Protein AF-A0A852DMA4-F1 (afdb_monomer)

Mean predicted aligned error: 16.5 Å

Solvent-accessible surface area (backbone atoms only — not comparable to full-atom values): 5925 Å² total; per-residue (Å²): 137,85,84,86,87,82,81,79,81,85,74,78,97,72,88,81,75,77,81,83,88,76,82,85,86,77,84,80,73,71,95,81,75,83,72,70,60,58,50,51,52,51,38,51,52,42,52,56,55,35,60,66,26,48,64,48,29,77,73,65,35,64,68,33,41,51,50,35,54,51,37,55,57,49,41,56,51,36,51,54,50,44,50,56,49,51,58,50,61,75,74,108

Radius of gyration: 28.07 Å; Cα contacts (8 Å, |Δi|>4): 37; chains: 1; bounding box: 97×36×37 Å

Structure (mmCIF, N/CA/C/O backbone):
data_AF-A0A852DMA4-F1
#
_entry.id   AF-A0A852DMA4-F1
#
loop_
_atom_site.group_PDB
_atom_site.id
_atom_site.type_symbol
_atom_site.label_atom_id
_atom_site.label_alt_id
_atom_site.label_comp_id
_atom_site.label_asym_id
_atom_site.label_entity_id
_atom_site.label_seq_id
_atom_site.pdbx_PDB_ins_code
_atom_site.Cartn_x
_atom_site.Cartn_y
_atom_site.Cartn_z
_atom_site.occupancy
_atom_site.B_iso_or_equiv
_atom_site.auth_seq_id
_atom_site.auth_comp_id
_atom_site.auth_asym_id
_atom_site.auth_atom_id
_atom_site.pdbx_PDB_model_num
ATOM 1 N N . GLY A 1 1 ? 85.636 -10.149 -3.477 1.00 40.62 1 GLY A N 1
ATOM 2 C CA . GLY A 1 1 ? 84.394 -9.644 -2.864 1.00 40.62 1 GLY A CA 1
ATOM 3 C C . GLY A 1 1 ? 83.304 -10.645 -3.158 1.0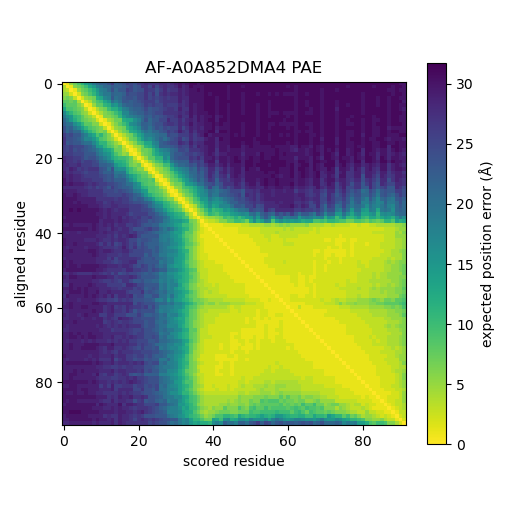0 40.62 1 GLY A C 1
ATOM 4 O O . GLY A 1 1 ? 83.086 -10.925 -4.327 1.00 40.62 1 GLY A O 1
ATOM 5 N N . SER A 1 2 ? 82.754 -11.269 -2.120 1.00 44.19 2 SER A N 1
ATOM 6 C CA . SER A 1 2 ? 81.991 -12.523 -2.185 1.00 44.19 2 SER A CA 1
ATOM 7 C C . SER A 1 2 ? 80.489 -12.317 -2.450 1.00 44.19 2 SER A C 1
ATOM 9 O O . SER A 1 2 ? 79.921 -11.295 -2.079 1.00 44.19 2 SER A O 1
ATOM 11 N N . VAL A 1 3 ? 79.901 -13.313 -3.117 1.00 53.91 3 VAL A N 1
ATOM 12 C CA . VAL A 1 3 ? 78.544 -13.449 -3.695 1.00 53.91 3 VAL A CA 1
ATOM 13 C C . VAL A 1 3 ? 77.412 -13.638 -2.642 1.00 53.91 3 VAL A C 1
ATOM 15 O O . VAL A 1 3 ? 77.720 -13.781 -1.459 1.00 53.91 3 VAL A O 1
ATOM 18 N N . PRO A 1 4 ? 76.111 -13.579 -3.026 1.00 47.84 4 PRO A N 1
ATOM 19 C CA . PRO A 1 4 ? 75.022 -12.996 -2.235 1.00 47.84 4 PRO A CA 1
ATOM 20 C C . PRO A 1 4 ? 74.291 -13.984 -1.310 1.00 47.84 4 PRO A C 1
ATOM 22 O O . PRO A 1 4 ? 74.167 -15.172 -1.598 1.00 47.84 4 PRO A O 1
ATOM 25 N N . GLY A 1 5 ? 73.761 -13.461 -0.201 1.00 44.62 5 GLY A N 1
ATOM 26 C CA . GLY A 1 5 ? 72.992 -14.212 0.791 1.00 44.62 5 GLY A CA 1
ATOM 27 C C . GLY A 1 5 ? 71.544 -14.459 0.363 1.00 44.62 5 GLY A C 1
ATOM 28 O O . GLY A 1 5 ? 70.760 -13.523 0.224 1.00 44.62 5 GLY A O 1
ATOM 29 N N . ALA A 1 6 ? 71.186 -15.732 0.199 1.00 43.62 6 ALA A N 1
ATOM 30 C CA . ALA A 1 6 ? 69.805 -16.187 0.121 1.00 43.62 6 ALA A CA 1
ATOM 31 C C . ALA A 1 6 ? 69.176 -16.147 1.524 1.00 43.62 6 ALA A C 1
ATOM 33 O O . ALA A 1 6 ? 69.625 -16.834 2.442 1.00 43.62 6 ALA A O 1
ATOM 34 N N . ALA A 1 7 ? 68.149 -15.316 1.693 1.00 44.53 7 ALA A N 1
ATOM 35 C CA . ALA A 1 7 ? 67.385 -15.198 2.926 1.00 44.53 7 ALA A CA 1
ATOM 36 C C . ALA A 1 7 ? 66.495 -16.436 3.129 1.00 44.53 7 ALA A C 1
ATOM 38 O O . ALA A 1 7 ? 65.615 -16.720 2.316 1.00 44.53 7 ALA A O 1
ATOM 39 N N . ALA A 1 8 ? 66.701 -17.160 4.229 1.00 57.38 8 ALA A N 1
ATOM 40 C CA . ALA A 1 8 ? 65.741 -18.144 4.714 1.00 57.38 8 ALA A CA 1
ATOM 41 C C . ALA A 1 8 ? 64.518 -17.409 5.301 1.00 57.38 8 ALA A C 1
ATOM 43 O O . ALA A 1 8 ? 64.699 -16.518 6.137 1.00 57.38 8 ALA A O 1
ATOM 44 N N . PRO A 1 9 ? 63.275 -17.742 4.908 1.00 51.19 9 PRO A N 1
ATOM 45 C CA . PRO A 1 9 ? 62.100 -17.107 5.484 1.00 51.19 9 PRO A CA 1
ATOM 46 C C . PRO A 1 9 ? 61.834 -17.653 6.893 1.00 51.19 9 PRO A C 1
ATOM 48 O O . PRO A 1 9 ? 61.562 -18.840 7.083 1.00 51.19 9 PRO A O 1
ATOM 51 N N . PHE A 1 10 ? 61.873 -16.760 7.883 1.00 51.94 10 PHE A N 1
ATOM 52 C CA . PHE A 1 10 ? 61.292 -16.980 9.206 1.00 51.94 10 PHE A CA 1
ATOM 53 C C . PHE A 1 10 ? 59.786 -17.231 9.028 1.00 51.94 10 PHE A C 1
ATOM 55 O O . PHE A 1 10 ? 59.047 -16.338 8.615 1.00 51.94 10 PHE A O 1
ATOM 62 N N . ARG A 1 11 ? 59.325 -18.458 9.287 1.00 62.00 11 ARG A N 1
ATOM 63 C CA . ARG A 1 11 ? 57.899 -18.816 9.235 1.00 62.00 11 ARG A CA 1
ATOM 64 C C . ARG A 1 11 ? 57.252 -18.457 10.581 1.00 62.00 11 ARG A C 1
ATOM 66 O O . ARG A 1 11 ? 57.701 -18.986 11.597 1.00 62.00 11 ARG A O 1
ATOM 73 N N . PRO A 1 12 ? 56.216 -17.601 10.629 1.00 55.53 12 PRO A N 1
ATOM 74 C CA . PRO A 1 12 ? 55.479 -17.343 11.861 1.00 55.53 12 PRO A CA 1
ATOM 75 C C . PRO A 1 12 ? 54.739 -18.602 12.332 1.00 55.53 12 PRO A C 1
ATOM 77 O O . PRO A 1 12 ? 54.060 -19.269 11.550 1.00 55.53 12 PRO A O 1
ATOM 80 N N . LEU A 1 13 ? 54.858 -18.903 13.625 1.00 59.69 13 LEU A N 1
ATOM 81 C CA . LEU A 1 13 ? 54.198 -19.988 14.358 1.00 59.69 13 LEU A CA 1
ATOM 82 C C . LEU A 1 13 ? 52.691 -19.699 14.555 1.00 59.69 13 LEU A C 1
ATOM 84 O O . LEU A 1 13 ? 52.221 -19.570 15.677 1.00 59.69 13 LEU A O 1
ATOM 88 N N . PHE A 1 14 ? 51.934 -19.531 13.468 1.00 50.81 14 PHE A N 1
ATOM 89 C CA . PHE A 1 14 ? 50.474 -19.330 13.513 1.00 50.81 14 PHE A CA 1
ATOM 90 C C . PHE A 1 14 ? 49.708 -20.337 12.630 1.00 50.81 14 PHE A C 1
ATOM 92 O O . PHE A 1 14 ? 48.565 -20.118 12.250 1.00 50.81 14 PHE A O 1
ATOM 99 N N . ASN A 1 15 ? 50.328 -21.468 12.285 1.00 56.91 15 ASN A N 1
ATOM 100 C CA . ASN A 1 15 ? 49.719 -22.495 11.433 1.00 56.91 15 ASN A CA 1
ATOM 101 C C . ASN A 1 15 ? 49.086 -23.650 12.239 1.00 56.91 15 ASN A C 1
ATOM 103 O O . ASN A 1 15 ? 49.381 -24.806 11.960 1.00 56.91 15 ASN A O 1
ATOM 107 N N . ASP A 1 16 ? 48.220 -23.365 13.215 1.00 59.94 16 ASP A N 1
ATOM 108 C CA . ASP A 1 16 ? 47.482 -24.425 13.939 1.00 59.94 16 ASP A CA 1
ATOM 109 C C . ASP A 1 16 ? 45.963 -24.202 14.015 1.00 59.94 16 ASP A C 1
ATOM 111 O O . ASP A 1 16 ? 45.285 -24.715 14.892 1.00 59.94 16 ASP A O 1
ATOM 115 N N . PHE A 1 17 ? 45.379 -23.465 13.072 1.00 52.12 17 PHE A N 1
ATOM 116 C CA . PHE A 1 17 ? 43.923 -23.490 12.897 1.00 52.12 17 PHE A CA 1
ATOM 117 C C . PHE A 1 17 ? 43.583 -23.819 11.448 1.00 52.12 17 PHE A C 1
ATOM 119 O O . PHE A 1 17 ? 43.299 -22.956 10.619 1.00 52.12 17 PHE A O 1
ATOM 126 N N . GLY A 1 18 ? 43.683 -25.113 11.140 1.00 55.56 18 GLY A N 1
ATOM 127 C CA . GLY A 1 18 ? 43.103 -25.679 9.930 1.00 55.56 18 GLY A CA 1
ATOM 128 C C . GLY A 1 18 ? 41.578 -25.475 9.911 1.00 55.56 18 GLY A C 1
ATOM 129 O O . GLY A 1 18 ? 40.945 -25.430 10.968 1.00 55.56 18 GLY A O 1
ATOM 130 N N . PRO A 1 19 ? 40.971 -25.329 8.725 1.00 56.81 19 PRO A N 1
ATOM 131 C CA . PRO A 1 19 ? 39.551 -25.024 8.597 1.00 56.81 19 PRO A CA 1
ATOM 132 C C . PRO A 1 19 ? 38.689 -26.216 9.053 1.00 56.81 19 PRO A C 1
ATOM 134 O O . PRO A 1 19 ? 38.879 -27.324 8.537 1.00 56.81 19 PRO A O 1
ATOM 137 N N . PRO A 1 20 ? 37.710 -26.035 9.963 1.00 56.72 20 PRO A N 1
ATOM 138 C CA . PRO A 1 20 ? 36.750 -27.086 10.249 1.00 56.72 20 PRO A CA 1
ATOM 139 C C . PRO A 1 20 ? 35.829 -27.221 9.034 1.00 56.72 20 PRO A C 1
ATOM 141 O O . PRO A 1 20 ? 35.015 -26.351 8.733 1.00 56.72 20 PRO A O 1
ATOM 144 N N . SER A 1 21 ? 35.979 -28.322 8.305 1.00 64.44 21 SER A N 1
ATOM 145 C CA . SER A 1 21 ? 35.020 -28.734 7.283 1.00 64.44 21 SER A CA 1
ATOM 146 C C . SER A 1 21 ? 33.814 -29.363 7.979 1.00 64.44 21 SER A C 1
ATOM 148 O O . SER A 1 21 ? 33.844 -30.556 8.251 1.00 64.44 21 SER A O 1
ATOM 150 N N . MET A 1 22 ? 32.777 -28.582 8.302 1.00 59.00 22 MET A N 1
ATOM 151 C CA . MET A 1 22 ? 31.428 -29.102 8.577 1.00 59.00 22 MET A CA 1
ATOM 152 C C . MET A 1 22 ? 30.404 -27.957 8.661 1.00 59.00 22 MET A C 1
ATOM 154 O O . MET A 1 22 ? 30.501 -27.112 9.545 1.00 59.00 22 MET A O 1
ATOM 158 N N . GLY A 1 23 ? 29.369 -27.990 7.817 1.00 42.84 23 GLY A N 1
ATOM 159 C CA . GLY A 1 23 ? 28.078 -27.371 8.142 1.00 42.84 23 GLY A CA 1
ATOM 160 C C . GLY A 1 23 ? 27.618 -26.247 7.217 1.00 42.84 23 GLY A C 1
ATOM 161 O O . GLY A 1 23 ? 28.216 -25.186 7.134 1.00 42.84 23 GLY A O 1
ATOM 162 N N . TYR A 1 24 ? 26.511 -26.513 6.538 1.00 50.22 24 TYR A N 1
ATOM 163 C CA . TYR A 1 24 ? 25.720 -25.618 5.705 1.00 50.22 24 TYR A CA 1
AT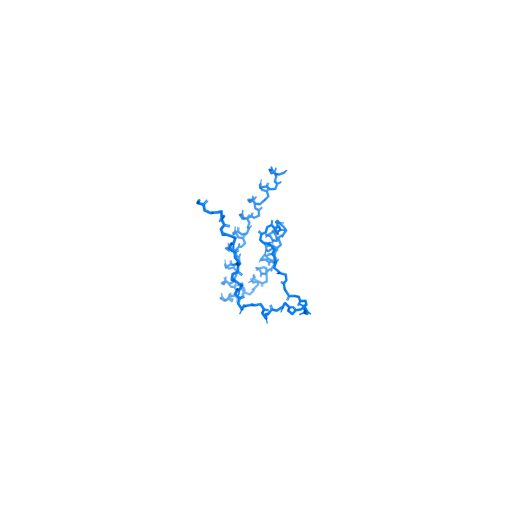OM 164 C C . TYR A 1 24 ? 25.313 -24.292 6.386 1.00 50.22 24 TYR A C 1
ATOM 166 O O . TYR A 1 24 ? 25.216 -24.226 7.604 1.00 50.22 24 TYR A O 1
ATOM 174 N N . VAL A 1 25 ? 24.935 -23.324 5.534 1.00 50.31 25 VAL A N 1
ATOM 175 C CA . VAL A 1 25 ? 24.238 -22.038 5.779 1.00 50.31 25 VAL A CA 1
ATOM 176 C C . VAL A 1 25 ? 25.104 -20.956 6.446 1.00 50.31 25 VAL A C 1
ATOM 178 O O . VAL A 1 25 ? 25.526 -21.060 7.580 1.00 50.31 25 VAL A O 1
ATOM 181 N N . GLN A 1 26 ? 25.465 -19.872 5.770 1.00 47.00 26 GLN A N 1
ATOM 182 C CA . GLN A 1 26 ? 24.535 -18.856 5.305 1.00 47.00 26 GLN A CA 1
ATOM 183 C C . GLN A 1 26 ? 25.127 -18.166 4.081 1.00 47.00 26 GLN A C 1
ATOM 185 O O . GLN A 1 26 ? 26.253 -17.673 4.105 1.00 47.00 26 GLN A O 1
ATOM 190 N N . ALA A 1 27 ? 24.338 -18.159 3.011 1.00 49.91 27 ALA A N 1
ATOM 191 C CA . ALA A 1 27 ? 24.609 -17.448 1.781 1.00 49.91 27 ALA A CA 1
ATOM 192 C C . ALA A 1 27 ? 25.102 -16.024 2.077 1.00 49.91 27 ALA A C 1
ATOM 194 O O . ALA A 1 27 ? 24.332 -15.143 2.461 1.00 49.91 27 ALA A O 1
ATOM 195 N N . MET A 1 28 ? 26.393 -15.788 1.852 1.00 47.59 28 MET A N 1
ATOM 196 C CA . MET A 1 28 ? 26.874 -14.461 1.506 1.00 47.59 28 MET A CA 1
ATOM 197 C C . MET A 1 28 ? 26.255 -14.147 0.151 1.00 47.59 28 MET A C 1
ATOM 199 O O . MET A 1 28 ? 26.795 -14.500 -0.894 1.00 47.59 28 MET A O 1
ATOM 203 N N . LYS A 1 29 ? 25.057 -13.558 0.182 1.00 48.28 29 LYS A N 1
ATOM 204 C CA . LYS A 1 29 ? 24.444 -12.942 -0.988 1.00 48.28 29 LYS A CA 1
ATOM 205 C C . LYS A 1 29 ? 25.469 -11.949 -1.548 1.00 48.28 29 LYS A C 1
ATOM 207 O O . LYS A 1 29 ? 25.785 -10.978 -0.856 1.00 48.28 29 LYS A O 1
ATOM 212 N N . PRO A 1 30 ? 25.998 -12.163 -2.762 1.00 47.22 30 PRO A N 1
ATOM 213 C CA . PRO A 1 30 ? 26.868 -11.180 -3.380 1.00 47.22 30 PRO A CA 1
ATOM 214 C C . PRO A 1 30 ? 26.068 -9.879 -3.586 1.00 47.22 30 PRO A C 1
ATOM 216 O O . PRO A 1 30 ? 24.948 -9.931 -4.112 1.00 47.22 30 PRO A O 1
ATOM 219 N N . PRO A 1 31 ? 26.589 -8.704 -3.192 1.00 54.38 31 PRO A N 1
ATOM 220 C CA . PRO A 1 31 ? 25.988 -7.426 -3.550 1.00 54.38 31 PRO A CA 1
ATOM 221 C C . PRO A 1 31 ? 26.287 -7.164 -5.029 1.00 54.38 31 PRO A C 1
ATOM 223 O O . PRO A 1 31 ? 27.254 -6.492 -5.366 1.00 54.38 31 PRO A O 1
ATOM 226 N N . GLY A 1 32 ? 25.515 -7.767 -5.933 1.00 49.34 32 GLY A N 1
ATOM 227 C CA . GLY A 1 32 ? 25.801 -7.596 -7.359 1.00 49.34 32 GLY A CA 1
ATOM 228 C C . GLY A 1 32 ? 24.780 -8.099 -8.372 1.00 49.34 32 GLY A C 1
ATOM 229 O O . GLY A 1 32 ? 24.901 -7.727 -9.531 1.00 49.34 32 GLY A O 1
ATOM 230 N N . ALA A 1 33 ? 23.776 -8.898 -7.995 1.00 47.03 33 ALA A N 1
ATOM 231 C CA . ALA A 1 33 ? 22.825 -9.435 -8.981 1.00 47.03 33 ALA A CA 1
ATOM 232 C C . ALA A 1 33 ? 21.447 -9.813 -8.400 1.00 47.03 33 ALA A C 1
ATOM 234 O O . ALA A 1 33 ? 20.859 -10.814 -8.789 1.00 47.03 33 ALA A O 1
ATOM 235 N N . GLN A 1 34 ? 20.902 -9.018 -7.472 1.00 47.38 34 GLN A N 1
ATOM 236 C CA . GLN A 1 34 ? 19.449 -8.997 -7.228 1.00 47.38 34 GLN A CA 1
ATOM 237 C C . GLN A 1 34 ? 18.856 -7.790 -7.951 1.00 47.38 34 GLN A C 1
ATOM 239 O O . GLN A 1 34 ? 18.368 -6.851 -7.336 1.00 47.38 34 GLN A O 1
ATOM 244 N N . GLY A 1 35 ? 19.008 -7.788 -9.274 1.00 48.41 35 GLY A N 1
ATOM 245 C CA . GLY A 1 35 ? 18.386 -6.798 -10.138 1.00 48.41 35 GLY A CA 1
ATOM 246 C C . GLY A 1 35 ? 16.896 -7.095 -10.274 1.00 48.41 35 GLY A C 1
ATOM 247 O O . GLY A 1 35 ? 16.491 -8.197 -10.643 1.00 48.41 35 GLY A O 1
ATOM 248 N N . SER A 1 36 ? 16.088 -6.092 -9.967 1.00 53.34 36 SER A N 1
ATOM 249 C CA . SER A 1 36 ? 14.806 -5.813 -10.615 1.00 53.34 36 SER A CA 1
ATOM 250 C C . SER A 1 36 ? 13.556 -6.561 -10.223 1.00 53.34 36 SER A C 1
ATOM 252 O O . SER A 1 36 ? 12.488 -5.957 -10.158 1.00 53.34 36 SER A O 1
ATOM 254 N N . GLN A 1 37 ? 13.651 -7.828 -9.851 1.00 56.69 37 GLN A N 1
ATOM 255 C CA . GLN A 1 37 ? 12.471 -8.520 -9.331 1.00 56.69 37 GLN A CA 1
ATOM 256 C C . GLN A 1 37 ? 12.178 -8.122 -7.880 1.00 56.69 37 GLN A C 1
ATOM 258 O O . GLN A 1 37 ? 11.018 -8.023 -7.488 1.00 56.69 37 GLN A O 1
ATOM 263 N N . SER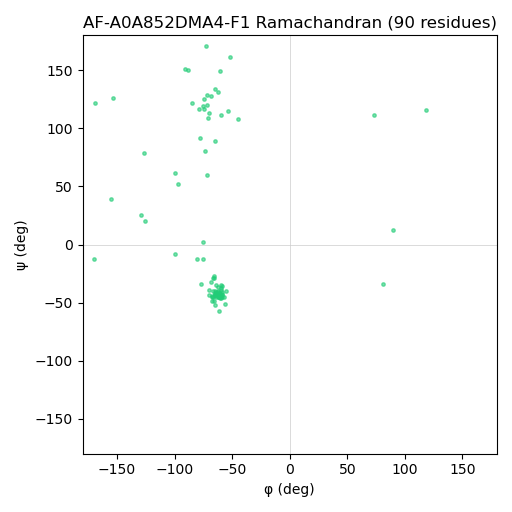 A 1 38 ? 13.217 -7.853 -7.082 1.00 76.31 38 SER A N 1
ATOM 264 C CA . SER A 1 38 ? 13.056 -7.549 -5.657 1.00 76.31 38 SER A CA 1
ATOM 265 C C . SER A 1 38 ? 12.340 -6.213 -5.425 1.00 76.31 38 SER A C 1
ATOM 267 O O . SER A 1 38 ? 11.381 -6.199 -4.668 1.00 76.31 38 SER A O 1
ATOM 269 N N . THR A 1 39 ? 12.694 -5.135 -6.139 1.00 86.88 39 THR A N 1
ATOM 270 C CA . THR A 1 39 ? 12.084 -3.800 -5.949 1.00 86.88 39 THR A CA 1
ATOM 271 C C . THR A 1 39 ? 10.581 -3.794 -6.236 1.00 86.88 39 THR A C 1
ATOM 273 O O . THR A 1 39 ? 9.792 -3.258 -5.458 1.00 86.88 39 THR A O 1
ATOM 276 N N . TYR A 1 40 ? 10.172 -4.424 -7.342 1.00 88.88 40 TYR A N 1
ATOM 277 C CA . TYR A 1 40 ? 8.762 -4.522 -7.718 1.00 88.88 40 TYR A CA 1
ATOM 278 C C . TYR A 1 40 ? 7.984 -5.455 -6.780 1.00 88.88 40 TYR A C 1
ATOM 280 O O . TYR A 1 40 ? 6.867 -5.133 -6.382 1.00 88.88 40 TYR A O 1
ATOM 288 N N . THR A 1 41 ? 8.585 -6.573 -6.364 1.00 92.50 41 THR A N 1
ATOM 289 C CA . THR A 1 41 ? 7.965 -7.498 -5.399 1.00 92.50 41 THR A CA 1
ATOM 290 C C . THR A 1 41 ? 7.779 -6.840 -4.026 1.00 92.50 41 THR A C 1
ATOM 292 O O . THR A 1 41 ? 6.713 -6.970 -3.426 1.00 92.50 41 THR A O 1
ATOM 295 N N . ASP A 1 42 ? 8.768 -6.079 -3.546 1.00 93.00 42 ASP A N 1
ATOM 296 C CA . ASP A 1 42 ? 8.662 -5.279 -2.320 1.00 93.00 42 ASP A CA 1
ATOM 297 C C . ASP A 1 42 ? 7.542 -4.233 -2.426 1.00 93.00 42 ASP A C 1
ATOM 299 O O . ASP A 1 42 ? 6.744 -4.079 -1.499 1.00 93.00 42 ASP A O 1
ATOM 303 N N . LEU A 1 43 ? 7.419 -3.557 -3.575 1.00 95.56 43 LEU A N 1
ATOM 304 C CA . LEU A 1 43 ? 6.339 -2.598 -3.813 1.00 95.56 43 LEU A CA 1
ATOM 305 C C . LEU A 1 43 ? 4.955 -3.260 -3.742 1.00 95.56 43 LEU A C 1
ATOM 307 O O . LEU A 1 43 ? 4.057 -2.712 -3.101 1.00 95.56 43 LEU A O 1
ATOM 311 N N . LEU A 1 44 ? 4.782 -4.428 -4.367 1.00 95.94 44 LEU A N 1
ATOM 312 C CA . LEU A 1 44 ? 3.528 -5.184 -4.303 1.00 95.94 44 LEU A CA 1
ATOM 313 C C . LEU A 1 44 ? 3.175 -5.556 -2.857 1.00 95.94 44 LEU A C 1
ATOM 315 O O . LEU A 1 44 ? 2.059 -5.285 -2.416 1.00 95.94 44 LEU A O 1
ATOM 319 N N . SER A 1 45 ? 4.147 -6.061 -2.095 1.00 96.06 45 SER A N 1
ATOM 320 C CA . SER A 1 45 ? 3.965 -6.423 -0.685 1.00 96.06 45 SER A CA 1
ATOM 321 C C . SER A 1 45 ? 3.516 -5.230 0.172 1.00 96.06 45 SER A C 1
ATOM 323 O O . SER A 1 45 ? 2.567 -5.331 0.954 1.00 96.06 45 SER A O 1
ATOM 325 N N . VAL A 1 46 ? 4.128 -4.053 -0.023 1.00 96.88 46 VAL A N 1
ATOM 326 C CA . VAL A 1 46 ? 3.726 -2.820 0.679 1.00 96.88 46 VAL A CA 1
ATOM 327 C C . VAL A 1 46 ? 2.292 -2.414 0.327 1.00 96.88 46 VAL A C 1
ATOM 329 O O . VAL A 1 46 ? 1.543 -1.999 1.213 1.00 96.88 46 VAL A O 1
ATOM 332 N N . ILE A 1 47 ? 1.886 -2.540 -0.939 1.00 97.06 47 ILE A N 1
ATOM 333 C CA . ILE A 1 47 ? 0.519 -2.222 -1.376 1.00 97.06 47 ILE A CA 1
ATOM 334 C C . ILE A 1 47 ? -0.498 -3.179 -0.735 1.00 97.06 47 ILE A C 1
ATOM 336 O O . ILE A 1 47 ? -1.539 -2.729 -0.249 1.00 97.06 47 ILE A O 1
ATOM 340 N N . GLU A 1 48 ? -0.200 -4.478 -0.688 1.00 97.56 48 GLU A N 1
ATOM 341 C CA . GLU A 1 48 ? -1.060 -5.475 -0.042 1.00 97.56 48 GLU A CA 1
ATOM 342 C C . GLU A 1 48 ? -1.225 -5.205 1.462 1.00 97.56 48 GLU A C 1
ATOM 344 O O . GLU A 1 48 ? -2.344 -5.223 1.980 1.00 97.56 48 GLU A O 1
ATOM 349 N N . GLU A 1 49 ? -0.133 -4.893 2.164 1.00 96.62 49 GLU A N 1
ATOM 350 C CA . GLU A 1 49 ? -0.149 -4.499 3.579 1.00 96.62 49 GLU A CA 1
ATOM 351 C C . GLU A 1 49 ? -0.967 -3.221 3.808 1.00 96.62 49 GLU A C 1
ATOM 353 O O . GLU A 1 49 ? -1.806 -3.167 4.710 1.00 96.62 49 GLU A O 1
ATOM 358 N N . MET A 1 50 ? -0.796 -2.204 2.958 1.00 97.88 50 MET A N 1
ATOM 359 C CA . MET A 1 50 ? -1.588 -0.974 3.030 1.00 97.88 50 MET A CA 1
ATOM 360 C C . MET A 1 50 ? -3.087 -1.241 2.875 1.00 97.88 50 MET A C 1
ATOM 362 O O . MET A 1 50 ? -3.888 -0.625 3.580 1.00 97.88 50 MET A O 1
ATOM 366 N N . GLY A 1 51 ? -3.472 -2.169 1.994 1.00 97.75 51 GLY A N 1
ATOM 367 C CA . GLY A 1 51 ? -4.865 -2.570 1.791 1.00 97.75 51 GLY A CA 1
ATOM 368 C C . GLY A 1 51 ? -5.531 -3.103 3.065 1.00 97.75 51 GLY A C 1
ATOM 369 O O . GLY A 1 51 ? -6.704 -2.807 3.316 1.00 97.75 51 GLY A O 1
ATOM 370 N N . LYS A 1 52 ? -4.778 -3.817 3.914 1.00 97.81 52 LYS A N 1
ATOM 371 C CA . LYS A 1 52 ? -5.265 -4.344 5.203 1.00 97.81 52 LYS A CA 1
ATOM 372 C C . LYS A 1 52 ? -5.540 -3.229 6.215 1.00 97.81 52 LYS A C 1
ATOM 374 O O . LYS A 1 52 ? -6.497 -3.328 6.982 1.00 97.81 52 LYS A O 1
ATOM 379 N N . GLU A 1 53 ? -4.776 -2.136 6.164 1.00 97.94 53 GLU A N 1
ATOM 380 C CA . GLU A 1 53 ? -4.908 -1.014 7.101 1.00 97.94 53 GLU A CA 1
ATOM 381 C C . GLU A 1 53 ? -6.065 -0.052 6.755 1.00 97.94 53 GLU A C 1
ATOM 383 O O . GLU A 1 53 ? -6.458 0.766 7.593 1.00 97.94 53 GLU A O 1
ATOM 388 N N . ILE A 1 54 ? -6.666 -0.147 5.561 1.00 97.94 54 ILE A N 1
ATOM 389 C CA . ILE A 1 54 ? -7.741 0.758 5.114 1.00 97.94 54 ILE A CA 1
ATOM 390 C C . ILE A 1 54 ? -8.978 0.676 6.019 1.00 97.94 54 ILE A C 1
ATOM 392 O O . ILE A 1 54 ? -9.403 1.681 6.593 1.00 97.94 54 ILE A O 1
ATOM 396 N N . ARG A 1 55 ? -9.558 -0.521 6.183 1.00 97.94 55 ARG A N 1
ATOM 397 C CA . ARG A 1 55 ? -10.752 -0.731 7.024 1.00 97.94 55 ARG A CA 1
ATOM 398 C C . ARG A 1 55 ? -10.555 -0.262 8.475 1.00 97.94 55 ARG A C 1
ATOM 400 O O . ARG A 1 55 ? -11.386 0.519 8.941 1.00 97.94 55 ARG A O 1
ATOM 407 N N . PRO A 1 56 ? -9.489 -0.668 9.194 1.00 97.81 56 PRO A N 1
ATOM 408 C CA . PRO A 1 56 ? -9.273 -0.210 10.564 1.00 97.81 56 PRO A CA 1
ATOM 409 C C . PRO A 1 56 ? -8.981 1.295 10.655 1.00 97.81 56 PRO A C 1
ATOM 411 O O . PRO A 1 56 ? -9.346 1.916 11.652 1.00 97.81 56 PRO A O 1
ATOM 414 N N . THR A 1 57 ? -8.395 1.912 9.625 1.00 98.19 57 THR A N 1
ATOM 415 C CA . THR A 1 57 ? -8.225 3.375 9.570 1.00 98.19 57 THR A CA 1
ATOM 416 C C . THR A 1 57 ? -9.572 4.095 9.513 1.00 98.19 57 THR A C 1
ATOM 418 O O . THR A 1 57 ? -9.792 5.034 10.277 1.00 98.19 57 THR A O 1
ATOM 421 N N . TYR A 1 58 ? -10.504 3.631 8.673 1.00 97.75 58 TYR A N 1
ATOM 422 C CA . TYR A 1 58 ? -11.860 4.190 8.620 1.00 97.75 58 TYR A CA 1
ATOM 423 C C . TYR A 1 58 ? -12.662 3.944 9.904 1.00 97.75 58 TYR A C 1
ATOM 425 O O . TYR A 1 58 ? -13.500 4.766 10.261 1.00 97.75 58 TYR A O 1
ATOM 433 N N . ALA A 1 59 ? -12.361 2.872 10.642 1.00 98.00 59 ALA A N 1
ATOM 434 C CA . ALA A 1 59 ? -12.911 2.627 11.977 1.00 98.00 59 ALA A CA 1
ATOM 435 C C . ALA A 1 59 ? -12.283 3.508 13.084 1.00 98.00 59 ALA A C 1
ATOM 437 O O . ALA A 1 59 ? -12.632 3.364 14.253 1.00 98.00 59 ALA A O 1
ATOM 438 N N . GLY A 1 60 ? -11.354 4.411 12.745 1.00 97.50 60 GLY A N 1
ATOM 439 C CA . GLY A 1 60 ? -10.741 5.355 13.685 1.00 97.50 60 GLY A CA 1
ATOM 440 C C . GLY A 1 60 ? -9.476 4.849 14.389 1.00 97.50 60 GLY A C 1
ATOM 441 O O . GLY A 1 60 ? -9.019 5.474 15.348 1.00 97.50 60 GLY A O 1
ATOM 442 N N . SER A 1 61 ? -8.875 3.743 13.936 1.00 98.19 61 SER A N 1
ATOM 443 C CA . SER A 1 61 ? -7.632 3.235 14.525 1.00 98.19 61 SER A CA 1
ATOM 444 C C . SER A 1 61 ? -6.445 4.150 14.213 1.00 98.19 61 SER A C 1
ATOM 446 O O . SER A 1 61 ? -5.985 4.249 13.072 1.00 98.19 61 SER A O 1
ATOM 448 N N . LYS A 1 62 ? -5.903 4.792 15.256 1.00 98.25 62 LYS A N 1
ATOM 449 C CA . LYS A 1 62 ? -4.741 5.690 15.147 1.00 98.25 62 LYS A CA 1
ATOM 450 C C . LYS A 1 62 ? -3.490 4.955 14.661 1.00 98.25 62 LYS A C 1
ATOM 452 O O . LYS A 1 62 ? -2.808 5.446 13.768 1.00 98.25 62 LYS A O 1
ATOM 457 N N . SER A 1 63 ? -3.222 3.760 15.187 1.00 97.62 63 SER A N 1
ATOM 458 C CA . SER A 1 63 ? -2.053 2.974 14.778 1.00 97.62 63 SER A CA 1
ATOM 459 C C . SER A 1 63 ? -2.151 2.509 13.327 1.00 97.62 63 SER A C 1
ATOM 461 O O . SER A 1 63 ? -1.155 2.576 12.612 1.00 97.62 63 SER A O 1
ATOM 463 N N . ALA A 1 64 ? -3.340 2.095 12.871 1.00 97.69 64 ALA A N 1
ATOM 464 C CA . ALA A 1 64 ? -3.531 1.719 11.470 1.00 97.69 64 ALA A CA 1
ATOM 465 C C . ALA A 1 64 ? -3.326 2.914 10.533 1.00 97.69 64 ALA A C 1
ATOM 467 O O . ALA A 1 64 ? -2.636 2.805 9.523 1.00 97.69 64 ALA A O 1
ATOM 468 N N . MET A 1 65 ? -3.820 4.092 10.928 1.00 97.88 65 MET A N 1
ATOM 469 C CA . MET A 1 65 ? -3.578 5.331 10.194 1.00 97.88 65 MET A CA 1
ATOM 470 C C . MET A 1 65 ? -2.081 5.650 10.076 1.00 97.88 65 MET A C 1
ATOM 472 O O . MET A 1 65 ? -1.621 6.072 9.015 1.00 97.88 65 MET A O 1
ATOM 476 N N . GLU A 1 66 ? -1.309 5.481 11.149 1.00 98.19 66 GLU A N 1
ATOM 477 C CA . GLU A 1 66 ? 0.138 5.703 11.103 1.00 98.19 66 GLU A CA 1
ATOM 478 C C . GLU A 1 66 ? 0.849 4.706 10.187 1.00 98.19 66 GLU A C 1
ATOM 480 O O . GLU A 1 66 ? 1.704 5.117 9.398 1.00 98.19 66 GLU A O 1
ATOM 485 N N . ARG A 1 67 ? 0.480 3.419 10.242 1.00 98.06 67 ARG A N 1
ATOM 486 C CA . ARG A 1 67 ? 1.027 2.402 9.332 1.00 98.06 67 ARG A CA 1
ATOM 487 C C . ARG A 1 67 ? 0.679 2.705 7.883 1.00 98.06 67 ARG A C 1
ATOM 489 O O . ARG A 1 67 ? 1.571 2.677 7.043 1.00 98.06 67 ARG A O 1
ATOM 496 N N . LEU A 1 68 ? -0.561 3.101 7.607 1.00 98.06 68 LEU A N 1
ATOM 497 C CA . LEU A 1 68 ? -0.999 3.487 6.271 1.00 98.06 68 LEU A CA 1
ATOM 498 C C . LEU A 1 68 ? -0.195 4.683 5.738 1.00 98.06 68 LEU A C 1
ATOM 500 O O . LEU A 1 68 ? 0.317 4.629 4.624 1.00 98.06 68 LEU A O 1
ATOM 504 N N . LYS A 1 69 ? 0.006 5.734 6.547 1.00 97.94 69 LYS A N 1
ATOM 505 C CA . LYS A 1 69 ? 0.846 6.888 6.168 1.00 97.94 69 LYS A CA 1
ATOM 506 C C . LYS A 1 69 ? 2.285 6.473 5.856 1.00 97.94 69 LYS A C 1
ATOM 508 O O . LYS A 1 69 ? 2.839 6.918 4.852 1.00 97.94 69 LYS A O 1
ATOM 513 N N . ARG A 1 70 ? 2.888 5.623 6.695 1.00 97.81 70 ARG A N 1
ATOM 514 C CA . ARG A 1 70 ? 4.251 5.109 6.476 1.00 97.81 70 ARG A CA 1
ATOM 515 C C . ARG A 1 70 ? 4.333 4.262 5.207 1.00 97.81 70 ARG A C 1
ATOM 517 O O . ARG A 1 70 ? 5.251 4.468 4.419 1.00 97.81 70 ARG A O 1
ATOM 524 N N . GLY A 1 71 ? 3.354 3.388 4.981 1.00 97.50 71 GLY A N 1
ATOM 525 C CA . GLY A 1 71 ? 3.237 2.578 3.770 1.00 97.50 71 GLY A CA 1
ATOM 526 C C . GLY A 1 71 ? 3.180 3.436 2.507 1.00 97.50 71 GLY A C 1
ATOM 527 O O . GLY A 1 71 ? 3.941 3.191 1.579 1.00 97.50 71 GLY A O 1
ATOM 528 N N . ILE A 1 72 ? 2.382 4.511 2.504 1.00 97.81 72 ILE A N 1
ATOM 5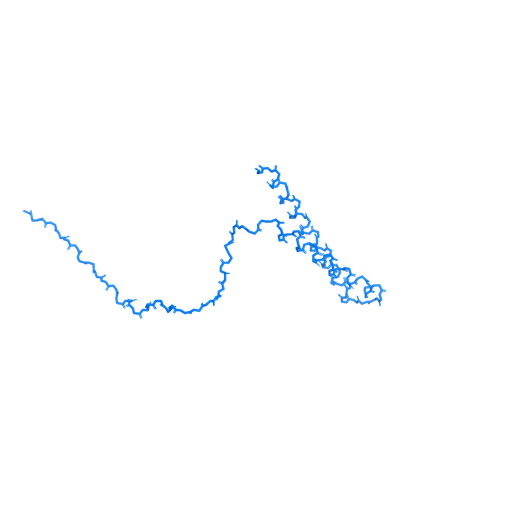29 C CA . ILE A 1 72 ? 2.278 5.437 1.359 1.00 97.81 72 ILE A CA 1
ATOM 530 C C . ILE A 1 72 ? 3.633 6.089 1.042 1.00 97.81 72 ILE A C 1
ATOM 532 O O . ILE A 1 72 ? 4.027 6.178 -0.122 1.00 97.81 72 ILE A O 1
ATOM 536 N N . ILE A 1 73 ? 4.359 6.550 2.067 1.00 98.00 73 ILE A N 1
ATOM 537 C CA . ILE A 1 73 ? 5.678 7.176 1.888 1.00 98.00 73 ILE A CA 1
ATOM 538 C C . ILE A 1 73 ? 6.682 6.155 1.341 1.00 98.00 73 ILE A C 1
ATOM 540 O O . ILE A 1 73 ? 7.431 6.473 0.417 1.00 98.00 73 ILE A O 1
ATOM 544 N N . HIS A 1 74 ? 6.671 4.934 1.880 1.00 97.12 74 HIS A N 1
ATOM 545 C CA . HIS A 1 74 ? 7.565 3.863 1.457 1.00 97.12 74 HIS A CA 1
ATOM 546 C C . HIS A 1 74 ? 7.282 3.414 0.018 1.00 97.12 74 HIS A C 1
ATOM 548 O O . HIS A 1 74 ? 8.193 3.408 -0.807 1.00 97.12 74 HIS A O 1
ATOM 554 N N . ALA A 1 75 ? 6.017 3.156 -0.324 1.00 97.56 75 ALA A N 1
ATOM 555 C CA . ALA A 1 75 ? 5.600 2.809 -1.679 1.00 97.56 75 ALA A CA 1
ATOM 556 C C . ALA A 1 75 ? 6.036 3.878 -2.691 1.00 97.56 75 ALA A C 1
ATOM 558 O O . ALA A 1 75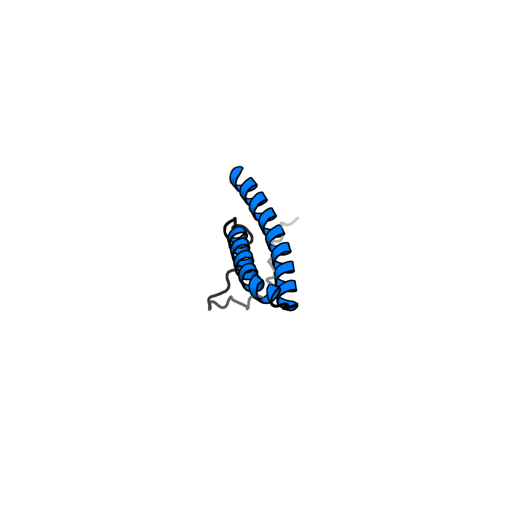 ? 6.535 3.559 -3.766 1.00 97.56 75 ALA A O 1
ATOM 559 N N . ARG A 1 76 ? 5.934 5.166 -2.334 1.00 97.12 76 ARG A N 1
ATOM 560 C CA . ARG A 1 76 ? 6.395 6.262 -3.197 1.00 97.12 76 ARG A CA 1
ATOM 561 C C . ARG A 1 76 ? 7.905 6.220 -3.462 1.00 97.12 76 ARG A C 1
ATOM 563 O O . ARG A 1 76 ? 8.319 6.583 -4.561 1.00 97.12 76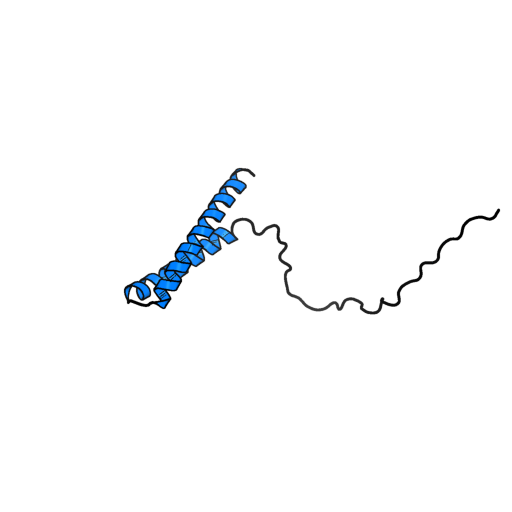 ARG A O 1
ATOM 570 N N . ALA A 1 77 ? 8.720 5.831 -2.481 1.00 95.00 77 ALA A N 1
ATOM 571 C CA . ALA A 1 77 ? 10.159 5.655 -2.678 1.00 95.00 77 ALA A CA 1
ATOM 572 C C . ALA A 1 77 ? 10.440 4.467 -3.611 1.00 95.00 77 ALA A C 1
ATOM 574 O O . ALA A 1 77 ? 11.096 4.649 -4.635 1.00 95.00 77 ALA A O 1
ATOM 575 N N . LEU A 1 78 ? 9.815 3.318 -3.340 1.00 94.75 78 LEU A N 1
ATOM 576 C CA . LEU A 1 78 ? 9.957 2.104 -4.148 1.00 94.75 78 LEU A CA 1
ATOM 577 C C . LEU A 1 78 ? 9.527 2.302 -5.607 1.00 94.75 78 LEU A C 1
ATOM 579 O O . LEU A 1 78 ? 10.178 1.793 -6.513 1.00 94.75 78 LEU A O 1
ATOM 583 N N . VAL A 1 79 ? 8.477 3.089 -5.868 1.00 95.50 79 VAL A N 1
ATOM 584 C CA . VAL A 1 79 ? 8.060 3.432 -7.241 1.00 95.50 79 VAL A CA 1
ATOM 585 C C . VAL A 1 79 ? 9.154 4.203 -7.981 1.00 95.50 79 VAL A C 1
ATOM 587 O O . VAL A 1 79 ? 9.393 3.943 -9.157 1.00 95.50 79 VAL A O 1
ATOM 590 N N . ARG A 1 80 ? 9.843 5.138 -7.315 1.00 94.69 80 ARG A N 1
ATOM 591 C CA . ARG A 1 80 ? 10.952 5.883 -7.937 1.00 94.69 80 ARG A CA 1
ATOM 592 C C . ARG A 1 80 ? 12.110 4.957 -8.287 1.00 94.69 80 ARG A C 1
ATOM 594 O O . ARG A 1 80 ? 12.696 5.110 -9.353 1.00 94.69 80 ARG A O 1
ATOM 601 N N . GLU A 1 81 ? 12.410 4.003 -7.412 1.00 91.81 81 GLU A N 1
ATOM 602 C CA . GLU A 1 81 ? 13.438 2.992 -7.658 1.00 91.81 81 GLU A CA 1
ATOM 603 C C . GLU A 1 81 ? 13.040 2.053 -8.803 1.00 91.81 81 GLU A C 1
ATOM 605 O O . GLU A 1 81 ? 13.836 1.869 -9.718 1.00 91.81 81 GLU A O 1
ATOM 610 N N . CYS A 1 82 ? 11.794 1.563 -8.835 1.00 90.94 82 CYS A N 1
ATOM 611 C CA . CYS A 1 82 ? 11.277 0.728 -9.928 1.00 90.94 82 CYS A CA 1
ATOM 612 C C . CYS A 1 82 ? 11.349 1.432 -11.292 1.00 90.94 82 CYS A C 1
ATOM 614 O O . CYS A 1 82 ? 11.700 0.813 -12.298 1.00 90.94 82 CYS A O 1
ATOM 616 N N . LEU A 1 83 ? 11.023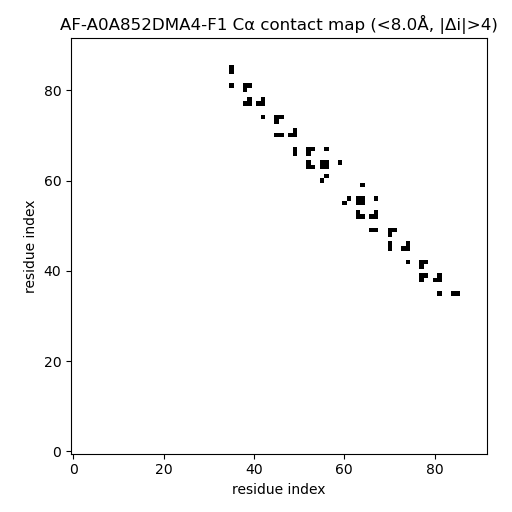 2.729 -11.344 1.00 90.56 83 LEU A N 1
ATOM 617 C CA . LEU A 1 83 ? 11.121 3.517 -12.575 1.00 90.56 83 LEU A CA 1
ATOM 618 C C . LEU A 1 83 ? 12.57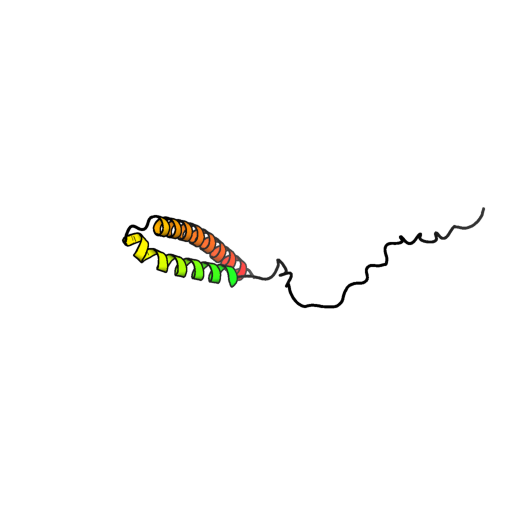7 3.649 -13.031 1.00 90.56 83 LEU A C 1
ATOM 620 O O . LEU A 1 83 ? 12.893 3.281 -14.160 1.00 90.56 83 LEU A O 1
ATOM 624 N N . ALA A 1 84 ? 13.469 4.081 -12.134 1.00 89.00 84 ALA A N 1
ATOM 625 C CA . ALA A 1 84 ? 14.890 4.236 -12.441 1.00 89.00 84 ALA A CA 1
ATOM 626 C C . ALA A 1 84 ? 15.540 2.911 -12.875 1.00 89.00 84 ALA A C 1
ATOM 628 O O . ALA A 1 84 ? 16.424 2.880 -13.732 1.00 89.00 84 ALA A O 1
ATOM 629 N N . GLU A 1 85 ? 15.100 1.805 -12.286 1.00 86.44 85 GLU A N 1
ATOM 630 C CA . GLU A 1 85 ? 15.530 0.460 -12.636 1.00 86.44 85 GLU A CA 1
ATOM 631 C C . GLU A 1 85 ? 15.055 0.037 -14.028 1.00 86.44 85 GLU A C 1
ATOM 633 O O . GLU A 1 85 ? 15.855 -0.452 -14.827 1.00 86.44 85 GLU A O 1
ATOM 638 N N . THR A 1 86 ? 13.793 0.314 -14.361 1.00 85.38 86 THR A N 1
ATOM 639 C CA . THR A 1 86 ? 13.240 0.064 -15.700 1.00 85.38 86 THR A CA 1
ATOM 640 C C . THR A 1 86 ? 13.989 0.874 -16.762 1.00 85.38 86 THR A C 1
ATOM 642 O O . THR A 1 86 ? 14.337 0.349 -17.818 1.00 85.38 86 THR A O 1
ATOM 645 N N . GLU A 1 87 ? 14.314 2.137 -16.472 1.00 87.00 87 GLU A N 1
ATOM 646 C CA . GLU A 1 87 ? 15.096 2.995 -17.368 1.00 87.00 87 GLU A CA 1
ATOM 647 C C . GLU A 1 87 ? 16.527 2.487 -17.594 1.00 87.00 87 GLU A C 1
ATOM 649 O O . GLU A 1 87 ? 17.063 2.641 -18.692 1.00 87.00 87 GLU A O 1
ATOM 654 N N . ARG A 1 88 ? 17.163 1.883 -16.581 1.00 85.25 88 ARG A N 1
ATOM 655 C CA . ARG A 1 88 ? 18.476 1.234 -16.736 1.00 85.25 88 ARG A CA 1
ATOM 656 C C . ARG A 1 88 ? 18.373 -0.043 -17.562 1.00 85.25 88 ARG A C 1
ATOM 658 O O . ARG A 1 88 ? 19.198 -0.245 -18.448 1.00 85.25 88 ARG A O 1
ATOM 665 N N . ASN A 1 89 ? 17.357 -0.866 -17.304 1.00 79.62 89 ASN A N 1
ATOM 666 C CA . ASN A 1 89 ? 17.141 -2.117 -18.027 1.00 79.62 89 ASN A CA 1
ATOM 667 C C . ASN A 1 89 ? 16.789 -1.881 -19.503 1.00 79.62 89 ASN A C 1
ATOM 669 O O . ASN A 1 89 ? 17.106 -2.712 -20.336 1.00 79.62 89 ASN A O 1
ATOM 673 N N . ALA A 1 90 ? 16.155 -0.757 -19.845 1.00 77.81 90 ALA A N 1
ATOM 674 C CA . ALA A 1 90 ? 15.876 -0.386 -21.234 1.00 77.81 90 ALA A CA 1
ATOM 675 C C . ALA A 1 90 ? 17.111 0.131 -22.003 1.00 77.81 90 ALA A C 1
ATOM 677 O O . ALA A 1 90 ? 17.049 0.300 -23.219 1.00 77.81 90 ALA A O 1
ATOM 678 N N . ARG A 1 91 ? 18.215 0.438 -21.305 1.00 74.81 91 ARG A N 1
ATOM 679 C CA . ARG A 1 91 ? 19.482 0.920 -21.891 1.00 74.81 91 ARG A CA 1
ATOM 680 C C . ARG A 1 91 ? 20.542 -0.180 -22.034 1.00 74.81 91 ARG A C 1
ATOM 682 O O . ARG A 1 91 ? 21.597 0.097 -22.599 1.00 74.81 91 ARG A O 1
ATOM 689 N N . THR A 1 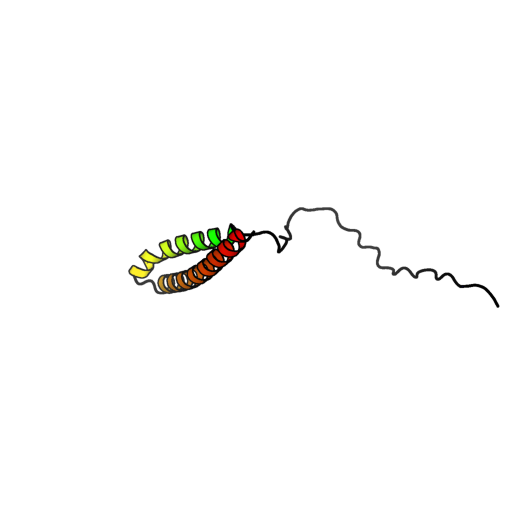92 ? 20.282 -1.361 -21.475 1.00 54.31 92 THR A N 1
ATOM 690 C CA . THR A 1 92 ? 21.093 -2.585 -21.593 1.00 54.31 92 THR A CA 1
ATOM 691 C C . THR A 1 92 ? 20.487 -3.478 -22.662 1.00 54.31 92 THR A C 1
ATOM 693 O O . THR A 1 92 ? 21.275 -4.068 -23.429 1.00 54.31 92 THR A O 1
#

Organism: Passerina amoena (NCBI:txid142471)

Secondary structure (DSSP, 8-state):
-PPPPPPPP---S-----------------TT---SHHHHHHHHHHHHHHHHHHHHHHTT-HHHHHHHHHHHHHHHHHHHHHHHHHHHHTT-

pLDDT: mean 76.49, std 21.63, range [40.62, 98.25]

Nearest PDB structures (foldseek):
  2m1l-assembly1_B  TM=7.367E-01  e=1.386E-07  Homo sapiens
  2kw6-assembly1_A  TM=8.459E-01  e=1.049E-05  Homo sapiens
  5sva-assembly1_U  TM=6.819E-01  e=4.549E+00  Saccharomyces cerevisiae

InterPro domains:
  IPR017266 Cyclin-dependent kinase 2-associated protein 1/2 [PF09806] (38-91)
  IPR017266 Cyclin-dependent kinase 2-associated protein 1/2 [PTHR22607] (4-92)

Sequence (92 aa):
GSVPGAAAPFRPLFNDFGPPSMGYVQAMKPPGAQGSQSTYTDLLSVIEEMGKEIRPTYAGSKSAMERLKRGIIHARALVRECLAETERNART

Foldseek 3Di:
DDDDDDDDDDDDPPPDDDDPPDDDDDDPPPPPPPAQPVLVVVLVVLVVLLVVLPVVVVVVDPVSVVSNVVSVVVSVVSVVVNVVSVVVVVVD